Protein AF-A0A975Q1Z0-F1 (afdb_monomer_lite)

Radius of gyration: 15.88 Å; chains: 1; bounding box: 40×21×40 Å

Secondary structure (DSSP, 8-state):
--HHHHHHHHHHHHHHHHHHHHHHHHHHHHHHSTT-EEEEETTEEEEE-TTHHHHHHH-HHHHHHTT---

Sequence (70 aa):
MSWRMLEARGRALCVRAAARRRAAIARAVAQEAPGVAATVEGDDIVLEGRGLMRRWLGDLGLRDAAGGGR

pLDDT: mean 83.02, std 12.46, range [49.06, 97.5]

Structure (mmCIF, N/CA/C/O backbone):
data_AF-A0A975Q1Z0-F1
#
_entry.id   AF-A0A975Q1Z0-F1
#
loop_
_atom_site.group_PDB
_atom_site.id
_atom_site.type_symbol
_atom_site.label_atom_id
_atom_site.label_alt_id
_atom_site.label_comp_id
_atom_site.label_asym_id
_atom_site.label_entity_id
_atom_site.label_seq_id
_atom_site.pdbx_PDB_ins_code
_atom_site.Cartn_x
_atom_site.Cartn_y
_atom_site.Cartn_z
_atom_site.occupancy
_atom_site.B_iso_or_equiv
_atom_site.auth_seq_id
_atom_site.auth_comp_id
_atom_site.auth_asym_id
_atom_site.auth_atom_id
_atom_site.pdbx_PDB_model_num
ATOM 1 N N . MET A 1 1 ? 25.768 -0.249 -24.823 1.00 69.12 1 MET A N 1
ATOM 2 C CA . MET A 1 1 ? 24.418 -0.326 -24.214 1.00 69.12 1 MET A CA 1
ATOM 3 C C . MET A 1 1 ? 23.528 0.662 -24.953 1.00 69.12 1 MET A C 1
ATOM 5 O O . MET A 1 1 ? 23.936 1.807 -25.074 1.00 69.12 1 MET A O 1
ATOM 9 N N . SER A 1 2 ? 22.403 0.230 -25.532 1.00 93.50 2 SER A N 1
ATOM 10 C CA . SER A 1 2 ? 21.560 1.115 -26.353 1.00 93.50 2 SER A CA 1
ATOM 11 C C . SER A 1 2 ? 20.701 2.044 -25.488 1.00 93.50 2 SER A C 1
ATOM 13 O O . SER A 1 2 ? 20.342 1.694 -24.363 1.00 93.50 2 SER A O 1
ATOM 15 N N . TRP A 1 3 ? 20.341 3.210 -26.030 1.00 89.56 3 TRP A N 1
ATOM 16 C CA . TRP A 1 3 ? 19.463 4.194 -25.383 1.00 89.56 3 TRP A CA 1
ATOM 17 C C . TRP A 1 3 ? 18.147 3.578 -24.880 1.00 89.56 3 TRP A C 1
ATOM 19 O O . TRP A 1 3 ? 17.793 3.715 -23.712 1.00 89.56 3 TRP A O 1
ATOM 29 N N . ARG A 1 4 ? 17.492 2.765 -25.716 1.00 95.12 4 ARG A N 1
ATOM 30 C CA . ARG A 1 4 ? 16.264 2.041 -25.346 1.00 95.12 4 ARG A CA 1
ATOM 31 C C . ARG A 1 4 ? 16.435 1.128 -24.132 1.00 95.12 4 ARG A C 1
ATOM 33 O O . ARG A 1 4 ? 15.504 0.949 -23.352 1.00 95.12 4 ARG A O 1
ATOM 40 N N . MET A 1 5 ? 17.620 0.546 -23.949 1.00 94.75 5 MET A N 1
ATOM 41 C CA . MET A 1 5 ? 17.888 -0.323 -22.804 1.00 94.75 5 MET A CA 1
ATOM 42 C C . MET A 1 5 ? 18.076 0.468 -21.505 1.00 94.75 5 MET A C 1
ATOM 44 O O . MET A 1 5 ? 17.703 -0.019 -20.437 1.00 94.75 5 MET A O 1
ATOM 48 N N . LEU A 1 6 ? 18.614 1.688 -21.591 1.00 95.31 6 LEU A N 1
ATOM 49 C CA . LEU A 1 6 ? 18.681 2.622 -20.467 1.00 95.31 6 LEU A CA 1
ATOM 50 C C . LEU A 1 6 ? 17.285 3.097 -20.055 1.00 95.31 6 LEU A C 1
ATOM 52 O O . LEU A 1 6 ? 16.960 3.023 -18.872 1.00 95.31 6 LEU A O 1
ATOM 56 N N . GLU A 1 7 ? 16.442 3.491 -21.011 1.00 97.25 7 GLU A N 1
ATOM 57 C CA . GLU A 1 7 ? 15.048 3.881 -20.745 1.00 97.25 7 GLU A CA 1
ATOM 58 C C . GLU 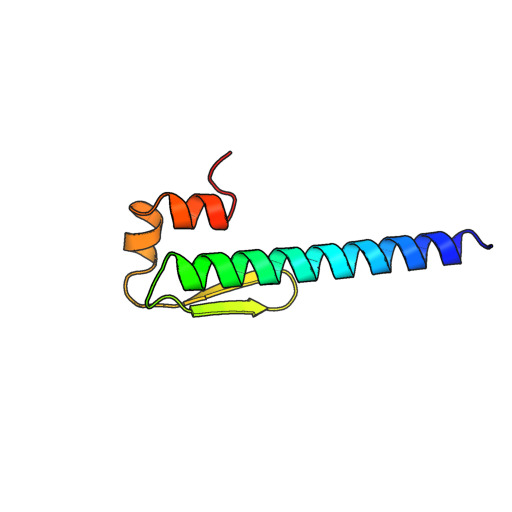A 1 7 ? 14.257 2.746 -20.086 1.00 97.25 7 GLU A C 1
ATOM 60 O O . GLU A 1 7 ? 13.615 2.946 -19.053 1.00 97.25 7 GLU A O 1
ATOM 65 N N . ALA A 1 8 ? 14.350 1.526 -20.627 1.00 96.81 8 ALA A N 1
ATOM 66 C CA . ALA A 1 8 ? 13.680 0.358 -20.061 1.00 96.81 8 ALA A CA 1
ATOM 67 C C . ALA A 1 8 ? 14.147 0.065 -18.624 1.00 96.81 8 ALA A C 1
ATOM 69 O O . ALA A 1 8 ? 13.328 -0.223 -17.747 1.00 96.81 8 ALA A O 1
ATOM 70 N N . ARG A 1 9 ? 15.456 0.186 -18.356 1.00 96.31 9 ARG A N 1
ATOM 71 C CA . ARG A 1 9 ? 16.012 0.049 -17.002 1.00 96.31 9 ARG A CA 1
ATOM 72 C C . ARG A 1 9 ? 15.511 1.138 -16.061 1.00 96.31 9 ARG A C 1
ATOM 74 O O . ARG A 1 9 ? 15.094 0.809 -14.953 1.00 96.31 9 ARG A O 1
ATOM 81 N N . GLY A 1 10 ? 15.528 2.396 -16.495 1.00 97.50 10 GLY A N 1
ATOM 82 C CA . GLY A 1 10 ? 15.023 3.526 -15.716 1.00 97.50 10 GLY A CA 1
ATOM 83 C C . GLY A 1 10 ? 13.557 3.330 -15.341 1.00 97.50 10 GLY A C 1
ATOM 84 O O . GLY A 1 10 ? 13.205 3.376 -14.164 1.00 97.50 10 GLY A O 1
ATOM 85 N N . ARG A 1 11 ? 12.714 2.974 -16.317 1.00 97.12 11 ARG A N 1
ATOM 86 C CA . ARG A 1 11 ? 11.296 2.676 -16.080 1.00 97.12 11 ARG A CA 1
ATOM 87 C C . ARG A 1 11 ? 11.111 1.537 -15.078 1.00 97.12 11 ARG A C 1
ATOM 89 O O . ARG A 1 11 ? 10.318 1.667 -14.150 1.00 97.12 11 ARG A O 1
ATOM 96 N N . ALA A 1 12 ? 11.860 0.443 -15.220 1.00 97.19 12 ALA A N 1
ATOM 97 C CA . ALA A 1 12 ? 11.778 -0.687 -14.297 1.00 97.19 12 ALA A CA 1
ATOM 98 C C . ALA A 1 12 ? 12.199 -0.317 -12.863 1.00 97.19 12 ALA A C 1
ATOM 100 O O . ALA A 1 12 ? 11.610 -0.823 -11.906 1.00 97.19 12 ALA A O 1
ATOM 101 N N . LEU A 1 13 ? 13.196 0.558 -12.700 1.00 97.44 13 LEU A N 1
ATOM 102 C CA . LEU A 1 13 ? 13.604 1.073 -11.391 1.00 97.44 13 LEU A CA 1
ATOM 103 C C . LEU A 1 13 ? 12.502 1.931 -10.765 1.00 97.44 13 LEU A C 1
ATOM 105 O O . LEU A 1 13 ? 12.137 1.688 -9.615 1.00 97.44 13 LEU A O 1
ATOM 109 N N . CYS A 1 14 ? 11.929 2.865 -11.527 1.00 95.94 14 CYS A N 1
ATOM 110 C CA . CYS A 1 14 ? 10.848 3.730 -11.055 1.00 95.94 14 CYS A CA 1
ATOM 111 C C . CYS A 1 14 ? 9.610 2.927 -10.640 1.00 95.94 14 CYS A C 1
ATOM 113 O O . CYS A 1 14 ? 9.088 3.142 -9.550 1.00 95.94 14 CYS A O 1
ATOM 115 N N . VAL A 1 15 ? 9.189 1.945 -11.445 1.00 96.19 15 VAL A N 1
ATOM 116 C CA . VAL A 1 15 ? 8.044 1.073 -11.121 1.00 96.19 15 VAL A CA 1
ATOM 117 C C . VAL A 1 15 ? 8.280 0.314 -9.813 1.00 96.19 15 VAL A C 1
ATOM 119 O O . VAL A 1 15 ? 7.405 0.275 -8.948 1.00 96.19 15 VAL A O 1
ATOM 122 N N . ARG A 1 16 ? 9.480 -0.247 -9.611 1.00 95.31 16 ARG A N 1
ATOM 123 C CA . ARG A 1 16 ? 9.812 -0.940 -8.354 1.00 95.31 16 ARG A CA 1
ATOM 124 C C . ARG A 1 16 ? 9.845 0.009 -7.162 1.00 95.31 16 ARG A C 1
ATOM 126 O O . ARG A 1 16 ? 9.391 -0.365 -6.083 1.00 95.31 16 ARG A O 1
ATOM 133 N N . ALA A 1 17 ? 10.404 1.205 -7.332 1.00 94.88 17 ALA A N 1
ATOM 134 C CA . ALA A 1 17 ? 10.456 2.209 -6.276 1.00 94.88 17 ALA A CA 1
ATOM 135 C C . ALA A 1 17 ? 9.045 2.659 -5.867 1.00 94.88 17 ALA A C 1
ATOM 137 O O . ALA A 1 17 ? 8.738 2.676 -4.675 1.00 94.88 17 ALA A O 1
ATOM 138 N N . ALA A 1 18 ? 8.172 2.927 -6.841 1.00 92.69 18 ALA A N 1
ATOM 139 C CA . ALA A 1 18 ? 6.779 3.297 -6.610 1.00 92.69 18 ALA A CA 1
ATOM 140 C C . ALA A 1 18 ? 6.013 2.187 -5.873 1.00 92.69 18 ALA A C 1
ATOM 142 O O . ALA A 1 18 ? 5.412 2.443 -4.830 1.00 92.69 18 ALA A O 1
ATOM 143 N N . ALA A 1 19 ? 6.125 0.936 -6.335 1.00 93.62 19 ALA A N 1
ATOM 144 C CA . ALA A 1 19 ? 5.498 -0.212 -5.680 1.00 93.62 19 ALA A CA 1
ATOM 145 C C . ALA A 1 19 ? 5.968 -0.384 -4.223 1.00 93.62 19 ALA A C 1
ATOM 147 O O . ALA A 1 19 ? 5.154 -0.569 -3.319 1.00 93.62 19 ALA A O 1
ATOM 148 N N . ARG A 1 20 ? 7.279 -0.255 -3.968 1.00 92.56 20 ARG A N 1
ATOM 149 C CA . ARG A 1 20 ? 7.837 -0.304 -2.604 1.00 92.56 20 ARG A CA 1
ATOM 150 C C . ARG A 1 20 ? 7.303 0.819 -1.726 1.00 92.56 20 ARG A C 1
ATOM 152 O O . ARG A 1 20 ? 6.984 0.576 -0.565 1.00 92.56 20 ARG A O 1
ATOM 159 N N . ARG A 1 21 ? 7.205 2.039 -2.262 1.00 91.06 21 ARG A N 1
ATOM 160 C CA . ARG A 1 21 ? 6.699 3.186 -1.505 1.00 91.06 21 ARG A CA 1
ATOM 161 C C . ARG A 1 21 ? 5.233 2.993 -1.127 1.00 91.06 21 ARG A C 1
ATOM 163 O O . ARG A 1 21 ? 4.903 3.215 0.033 1.00 91.06 21 ARG A O 1
ATOM 170 N N . ARG A 1 22 ? 4.392 2.519 -2.052 1.00 91.94 22 ARG A N 1
ATOM 171 C CA . ARG A 1 22 ? 2.980 2.213 -1.770 1.00 91.94 22 ARG A CA 1
ATOM 172 C C . ARG A 1 22 ? 2.823 1.141 -0.701 1.00 91.94 22 ARG A C 1
ATOM 174 O O . ARG A 1 22 ? 2.090 1.349 0.259 1.00 91.94 22 ARG A O 1
ATOM 181 N N . ALA A 1 23 ? 3.588 0.055 -0.800 1.00 90.44 23 ALA A N 1
ATOM 182 C CA . ALA A 1 23 ? 3.595 -0.989 0.222 1.00 90.44 23 ALA A CA 1
ATOM 183 C C . ALA A 1 23 ? 4.020 -0.454 1.603 1.00 90.44 23 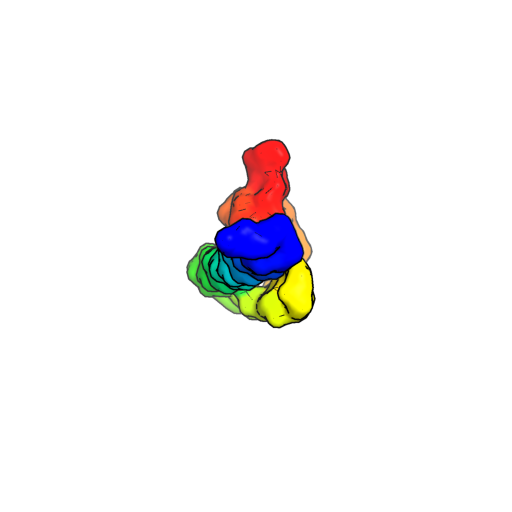ALA A C 1
ATOM 185 O O . ALA A 1 23 ? 3.430 -0.820 2.618 1.00 90.44 23 ALA A O 1
ATOM 186 N N . ALA A 1 24 ? 5.015 0.438 1.653 1.00 88.38 24 ALA A N 1
ATOM 187 C CA . ALA A 1 24 ? 5.449 1.063 2.901 1.00 88.38 24 ALA A CA 1
ATOM 188 C C . ALA A 1 24 ? 4.364 1.964 3.512 1.00 88.38 24 ALA A C 1
ATOM 190 O O . ALA A 1 24 ? 4.162 1.920 4.722 1.00 88.38 24 ALA A O 1
ATOM 191 N N . ILE A 1 25 ? 3.650 2.742 2.691 1.00 85.94 25 ILE A N 1
ATOM 192 C CA . ILE A 1 25 ? 2.536 3.581 3.155 1.00 85.94 25 ILE A CA 1
ATOM 193 C C . ILE A 1 25 ? 1.391 2.708 3.678 1.00 85.94 25 ILE A C 1
ATOM 195 O O . ILE A 1 25 ? 0.941 2.921 4.798 1.00 85.94 25 ILE A O 1
ATOM 199 N N . ALA A 1 26 ? 0.970 1.685 2.927 1.00 87.94 26 ALA A N 1
ATOM 200 C CA . ALA A 1 26 ? -0.090 0.773 3.363 1.00 87.94 26 ALA A CA 1
ATOM 201 C C . ALA A 1 26 ? 0.257 0.092 4.700 1.00 87.94 26 ALA A C 1
ATOM 203 O O . ALA A 1 26 ? -0.573 0.012 5.605 1.00 87.94 26 ALA A O 1
ATOM 204 N N . ARG A 1 27 ? 1.519 -0.328 4.869 1.00 87.12 27 ARG A N 1
ATOM 205 C CA . ARG A 1 27 ? 2.006 -0.892 6.134 1.00 87.12 27 ARG A CA 1
ATOM 206 C C . ARG A 1 27 ? 1.981 0.120 7.279 1.00 87.12 27 ARG A C 1
ATOM 208 O O . ARG A 1 27 ? 1.593 -0.255 8.379 1.00 87.12 27 ARG A O 1
ATOM 215 N N . ALA A 1 28 ? 2.398 1.362 7.035 1.00 84.62 28 ALA A N 1
ATOM 216 C CA . ALA A 1 28 ? 2.361 2.415 8.048 1.00 84.62 28 ALA A CA 1
ATOM 217 C C . ALA A 1 28 ? 0.920 2.678 8.509 1.00 84.62 28 ALA A C 1
ATOM 219 O O . ALA A 1 28 ? 0.656 2.687 9.705 1.00 84.62 28 ALA A O 1
ATOM 220 N N . VAL A 1 29 ? -0.034 2.765 7.576 1.00 82.25 29 VAL A N 1
ATOM 221 C CA . VAL A 1 29 ? -1.456 2.931 7.918 1.00 82.25 29 VAL A CA 1
ATOM 222 C C . VAL A 1 29 ? -1.969 1.771 8.773 1.00 82.25 29 VAL A C 1
ATOM 224 O O . VAL A 1 29 ? -2.629 2.006 9.781 1.00 82.25 29 VAL A O 1
ATOM 227 N N . ALA A 1 30 ? -1.624 0.528 8.431 1.00 82.38 30 ALA A N 1
ATOM 228 C CA . ALA A 1 30 ? -2.030 -0.634 9.221 1.00 82.38 30 ALA A CA 1
ATOM 229 C C . ALA A 1 30 ? -1.453 -0.637 10.655 1.00 82.38 30 ALA A C 1
ATOM 231 O O . ALA A 1 30 ? -2.056 -1.226 11.550 1.00 82.38 30 ALA A O 1
ATOM 232 N N . GLN A 1 31 ? -0.294 -0.004 10.877 1.00 82.31 31 GLN A N 1
ATOM 233 C CA . GLN A 1 31 ? 0.339 0.110 12.197 1.00 82.31 31 GLN A CA 1
ATOM 234 C C . GLN A 1 31 ? -0.271 1.237 13.036 1.00 82.31 31 GLN A C 1
ATOM 236 O O . GLN A 1 31 ? -0.588 1.020 14.202 1.00 82.31 31 GLN A O 1
ATOM 241 N N . GLU A 1 32 ? -0.460 2.413 12.438 1.00 79.56 32 GLU A N 1
ATOM 242 C CA . GLU A 1 32 ? -0.947 3.612 13.132 1.00 79.56 32 GLU A CA 1
ATOM 243 C C . GLU A 1 32 ? -2.470 3.585 13.352 1.00 79.56 32 GLU A C 1
ATOM 245 O O . GLU A 1 32 ? -2.980 4.127 14.332 1.00 79.56 32 GLU A O 1
ATOM 250 N N . ALA A 1 33 ? -3.226 2.905 12.480 1.00 77.44 33 ALA A N 1
ATOM 251 C CA . ALA A 1 33 ? -4.686 2.896 12.521 1.00 77.44 33 ALA A CA 1
ATOM 252 C C . ALA A 1 33 ? -5.286 1.485 12.675 1.00 77.44 33 ALA A C 1
ATOM 254 O O . ALA A 1 33 ? -5.863 0.939 11.728 1.00 77.44 33 ALA A O 1
ATOM 255 N N . PRO A 1 34 ? -5.274 0.907 13.894 1.00 80.00 34 PRO A N 1
ATOM 256 C CA . PRO A 1 34 ? -5.958 -0.351 14.173 1.00 80.00 34 PRO A CA 1
ATOM 257 C C . PRO A 1 34 ? -7.441 -0.288 13.782 1.00 80.00 34 PRO A C 1
ATOM 259 O O . PRO A 1 34 ? -8.183 0.589 14.245 1.00 80.00 34 PRO A O 1
ATOM 262 N N . GLY A 1 35 ? -7.871 -1.227 12.936 1.00 84.25 35 GLY A N 1
ATOM 263 C CA . GLY A 1 35 ? -9.231 -1.290 12.387 1.00 84.25 35 GLY A CA 1
ATOM 264 C C . GLY A 1 35 ? -9.421 -0.593 11.033 1.00 84.25 35 GLY A C 1
ATOM 265 O O . GLY A 1 35 ? -10.551 -0.561 10.544 1.00 84.25 35 GLY A O 1
ATOM 266 N N . VAL A 1 36 ? -8.349 -0.058 10.440 1.00 85.38 36 VAL A N 1
ATOM 267 C CA . VAL A 1 36 ? -8.303 0.400 9.046 1.00 85.38 36 VAL A CA 1
ATOM 268 C C . VAL A 1 36 ? -7.483 -0.598 8.227 1.00 85.38 36 VAL A C 1
ATOM 270 O O . VAL A 1 36 ? -6.326 -0.869 8.541 1.00 85.38 36 VAL A O 1
ATOM 273 N N . ALA A 1 37 ? -8.088 -1.160 7.187 1.00 87.69 37 ALA A N 1
ATOM 274 C CA . ALA A 1 37 ? -7.391 -1.925 6.167 1.00 87.69 37 ALA A CA 1
ATOM 275 C C . ALA A 1 37 ? -6.786 -0.965 5.137 1.00 87.69 37 ALA A C 1
ATOM 277 O O . ALA A 1 37 ? -7.406 0.033 4.773 1.00 87.69 37 ALA A O 1
ATOM 278 N N . ALA A 1 38 ? -5.577 -1.275 4.674 1.00 89.81 38 ALA A N 1
ATOM 279 C CA . ALA A 1 38 ? -4.898 -0.540 3.617 1.00 89.81 38 ALA A CA 1
ATOM 280 C C . ALA A 1 38 ? -4.427 -1.523 2.544 1.00 89.81 38 ALA A C 1
ATOM 282 O O . ALA A 1 38 ? -3.609 -2.405 2.821 1.00 89.81 38 ALA A O 1
ATOM 283 N N . THR A 1 39 ? -4.933 -1.372 1.326 1.00 91.25 39 THR A N 1
ATOM 284 C CA . THR A 1 39 ? -4.601 -2.214 0.173 1.00 91.25 39 THR A CA 1
ATOM 285 C C . THR A 1 39 ? -3.992 -1.365 -0.937 1.00 91.25 39 THR A C 1
ATOM 287 O O . THR A 1 39 ? -4.231 -0.164 -1.036 1.00 91.25 39 THR A O 1
ATOM 290 N N . VAL A 1 40 ? -3.136 -1.978 -1.756 1.00 91.75 40 VAL A N 1
ATOM 291 C CA . VAL A 1 40 ? -2.580 -1.332 -2.952 1.00 91.75 40 VAL A CA 1
ATOM 292 C C . VAL A 1 40 ? -3.354 -1.837 -4.159 1.00 91.75 40 VAL A C 1
ATOM 294 O O . VAL A 1 40 ? -3.323 -3.034 -4.443 1.00 91.75 40 VAL A O 1
ATOM 297 N N . GLU A 1 41 ? -3.994 -0.925 -4.881 1.00 92.75 41 GLU A N 1
ATOM 298 C CA . GLU A 1 41 ? -4.756 -1.220 -6.094 1.00 92.75 41 GLU A CA 1
ATOM 299 C C . GLU A 1 41 ? -4.143 -0.447 -7.260 1.00 92.75 41 GLU A C 1
ATOM 301 O O . GLU A 1 41 ? -4.305 0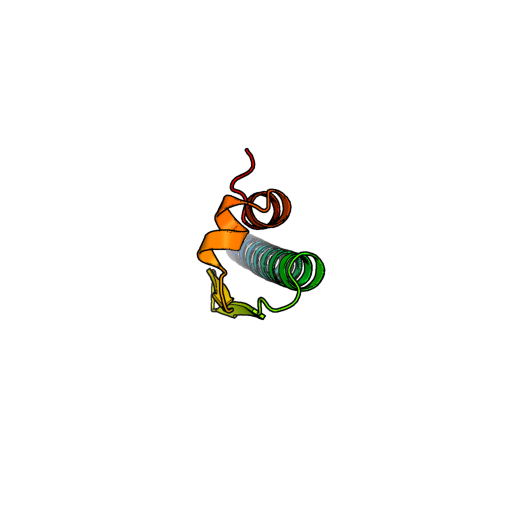.761 -7.399 1.00 92.75 41 GLU A O 1
ATOM 306 N N . GLY A 1 42 ? -3.349 -1.141 -8.081 1.00 90.44 42 GLY A N 1
ATOM 307 C CA . GLY A 1 42 ? -2.590 -0.507 -9.159 1.00 90.44 42 GLY A CA 1
ATOM 308 C C . GLY A 1 42 ? -1.589 0.533 -8.639 1.00 90.44 42 GLY A C 1
ATOM 309 O O . GLY A 1 42 ? -0.561 0.183 -8.040 1.00 90.44 42 GLY A O 1
ATOM 310 N N . ASP A 1 43 ? -1.874 1.805 -8.914 1.00 89.19 43 ASP A N 1
ATOM 311 C CA . ASP A 1 43 ? -1.077 2.949 -8.466 1.00 89.19 43 ASP A CA 1
ATOM 312 C C . ASP A 1 43 ? -1.662 3.669 -7.242 1.00 89.19 43 ASP A C 1
ATOM 314 O O . ASP A 1 43 ? -0.991 4.544 -6.689 1.00 89.19 43 ASP A O 1
ATOM 318 N N . ASP A 1 44 ? -2.826 3.233 -6.762 1.00 88.06 44 ASP A N 1
ATOM 319 C CA . ASP A 1 44 ? -3.531 3.823 -5.633 1.00 88.06 44 ASP A CA 1
ATOM 320 C C . ASP A 1 44 ? -3.350 3.010 -4.346 1.00 88.06 44 ASP A C 1
ATOM 322 O O . ASP A 1 44 ? -2.962 1.834 -4.345 1.00 88.06 44 ASP A O 1
ATOM 326 N N . ILE A 1 45 ? -3.622 3.670 -3.220 1.00 88.81 45 ILE A N 1
ATOM 327 C CA . ILE A 1 45 ? -3.717 3.041 -1.903 1.00 88.81 45 ILE A CA 1
ATOM 328 C C . ILE A 1 45 ? -5.147 3.242 -1.422 1.00 88.81 45 ILE A C 1
ATOM 330 O O . ILE A 1 45 ? -5.570 4.372 -1.179 1.00 88.81 45 ILE A O 1
ATOM 334 N N . VAL A 1 46 ? -5.878 2.143 -1.286 1.00 90.38 46 VAL A N 1
ATOM 335 C CA . VAL A 1 46 ? -7.270 2.140 -0.846 1.00 90.38 46 VAL A CA 1
ATOM 336 C C . VAL A 1 46 ? -7.303 1.878 0.653 1.00 90.38 46 VAL A C 1
ATOM 338 O O . VAL A 1 46 ? -6.664 0.950 1.152 1.00 90.38 46 VAL A O 1
ATOM 341 N N . LEU A 1 47 ? -8.014 2.740 1.380 1.00 88.94 47 LEU A N 1
ATOM 342 C CA . LEU A 1 47 ? -8.196 2.637 2.823 1.00 88.94 47 LEU A CA 1
ATOM 343 C C . LEU A 1 47 ? -9.653 2.308 3.135 1.00 88.94 47 LEU A C 1
ATOM 345 O O . LEU A 1 47 ? -10.557 3.016 2.696 1.00 88.94 47 LEU A O 1
ATOM 349 N N . GLU A 1 48 ? -9.880 1.287 3.954 1.00 88.88 48 GLU A N 1
ATOM 350 C CA . GLU A 1 48 ? -11.218 0.835 4.334 1.00 88.88 48 GLU A CA 1
ATOM 351 C C . GLU A 1 48 ? -11.326 0.653 5.847 1.00 88.88 48 GLU A C 1
ATOM 353 O O . GLU A 1 48 ? -10.403 0.181 6.503 1.00 88.88 48 GLU A O 1
ATOM 358 N N . GLY A 1 49 ? -12.466 1.005 6.439 1.00 87.31 49 GLY A N 1
ATOM 359 C CA . GLY A 1 49 ? -12.689 0.789 7.867 1.00 87.31 49 GLY A CA 1
ATOM 360 C C . GLY A 1 49 ? -13.787 1.666 8.454 1.00 87.31 49 GLY A C 1
ATOM 361 O O . GLY A 1 49 ? -14.141 2.724 7.928 1.00 87.31 49 GLY A O 1
ATOM 362 N N . ARG A 1 50 ? -14.343 1.239 9.593 1.00 83.19 50 ARG A N 1
ATOM 363 C CA . ARG A 1 50 ? -15.401 1.997 10.276 1.00 83.19 50 ARG A CA 1
ATOM 364 C C . ARG A 1 50 ? -14.838 3.273 1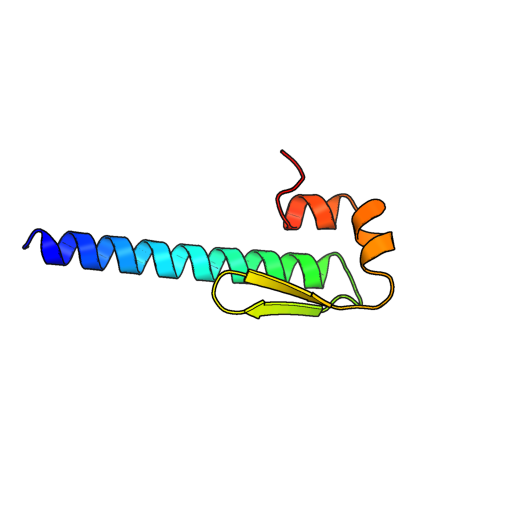0.901 1.00 83.19 50 ARG A C 1
ATOM 366 O O . ARG A 1 50 ? -13.868 3.236 11.653 1.00 83.19 50 ARG A O 1
ATOM 373 N N . GLY A 1 51 ? -15.494 4.403 10.634 1.00 77.06 51 GLY A N 1
ATOM 374 C CA . GLY A 1 51 ? -15.101 5.702 11.187 1.00 77.06 51 GLY A CA 1
ATOM 375 C C . GLY A 1 51 ? -13.835 6.298 10.563 1.00 77.06 51 GLY A C 1
ATOM 376 O O . GLY A 1 51 ? -13.258 7.208 11.159 1.00 77.06 51 GLY A O 1
ATOM 377 N N . LEU A 1 52 ? -13.420 5.822 9.380 1.00 79.44 52 LEU A N 1
ATOM 378 C CA . LEU A 1 52 ? -12.237 6.302 8.657 1.00 79.44 52 LEU A CA 1
ATOM 379 C C . LEU A 1 52 ? -12.248 7.824 8.469 1.00 79.44 52 LEU A C 1
ATOM 381 O O . LEU A 1 52 ? -11.257 8.479 8.751 1.00 79.44 52 LEU A O 1
ATOM 385 N N . MET A 1 53 ? -13.395 8.396 8.097 1.00 72.75 53 MET A N 1
ATOM 386 C CA . MET A 1 53 ? -13.564 9.841 7.889 1.00 72.75 53 MET A CA 1
ATOM 387 C C . MET A 1 53 ? -13.291 10.644 9.177 1.00 72.75 53 MET A C 1
ATOM 389 O O . MET A 1 53 ? -12.577 11.643 9.161 1.00 72.75 53 MET A O 1
ATOM 393 N N . ARG A 1 54 ? -13.771 10.154 10.330 1.00 72.75 54 ARG A N 1
ATOM 394 C CA . ARG A 1 54 ? -13.516 10.773 11.643 1.00 72.75 54 ARG A CA 1
ATOM 395 C C . ARG A 1 54 ? -12.048 10.650 12.057 1.00 72.75 54 ARG A C 1
ATOM 397 O O . ARG A 1 54 ? -11.494 11.599 12.599 1.00 72.75 54 ARG A O 1
ATOM 404 N N . ARG A 1 55 ? -11.423 9.496 11.800 1.00 72.19 55 ARG A N 1
ATOM 405 C CA . ARG A 1 55 ? -9.996 9.262 12.074 1.00 72.19 55 ARG A CA 1
ATOM 406 C C . ARG A 1 55 ? -9.115 10.131 11.187 1.00 72.19 55 ARG A C 1
ATOM 408 O O . ARG A 1 55 ? -8.266 10.824 11.708 1.00 72.19 55 ARG A O 1
ATOM 415 N N . TRP A 1 56 ? -9.391 10.209 9.892 1.00 70.62 56 TRP A N 1
ATOM 416 C CA . TRP A 1 56 ? -8.684 11.084 8.955 1.00 70.62 56 TRP A CA 1
ATOM 417 C C . TRP A 1 56 ? -8.689 12.559 9.377 1.00 70.62 56 TRP A C 1
ATOM 419 O O . TRP A 1 56 ? -7.703 13.271 9.203 1.00 70.62 56 TRP A O 1
ATOM 429 N N . LEU A 1 57 ? -9.795 13.033 9.955 1.00 69.75 57 LEU A N 1
ATOM 430 C CA . LEU A 1 57 ? -9.891 14.405 10.450 1.00 69.75 57 LEU A CA 1
ATOM 431 C C . LEU A 1 57 ? -9.127 14.636 11.763 1.00 69.75 57 LEU A C 1
ATOM 433 O O . LEU A 1 57 ? -8.637 15.749 11.960 1.00 69.75 57 LEU A O 1
ATOM 437 N N . GLY A 1 58 ? -9.040 13.624 12.634 1.00 67.69 58 GLY A N 1
ATOM 438 C CA . GLY A 1 58 ? -8.468 13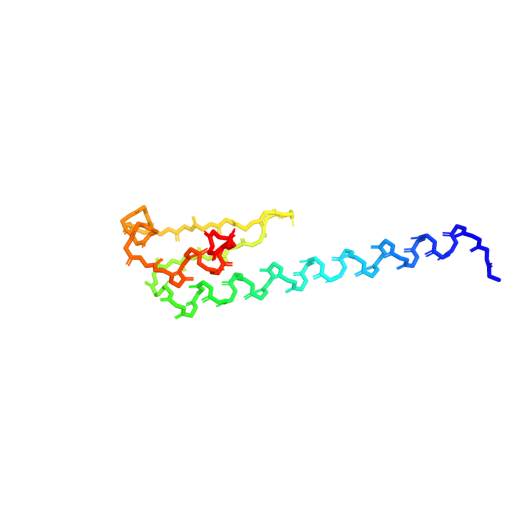.727 13.984 1.00 67.69 58 GLY A CA 1
ATOM 439 C C . GLY A 1 58 ? -7.074 13.116 14.174 1.00 67.69 58 GLY A C 1
ATOM 440 O O . GLY A 1 58 ? -6.473 13.328 15.222 1.00 67.69 58 GLY A O 1
ATOM 441 N N . ASP A 1 59 ? -6.565 12.371 13.195 1.00 67.25 59 ASP A N 1
ATOM 442 C CA . ASP A 1 59 ? -5.300 11.639 13.252 1.00 67.25 59 ASP A CA 1
ATOM 443 C C . ASP A 1 59 ? -4.303 12.239 12.251 1.00 67.25 59 ASP A C 1
ATOM 445 O O . ASP A 1 59 ? -4.410 12.062 11.032 1.00 67.25 59 ASP A O 1
ATOM 449 N N . LEU A 1 60 ? -3.341 12.995 12.785 1.00 61.91 60 LEU A N 1
ATOM 450 C CA . LEU A 1 60 ? -2.255 13.590 12.006 1.00 61.91 60 LEU A CA 1
ATOM 451 C C . LEU A 1 60 ? -1.354 12.518 11.379 1.00 61.91 60 LEU A C 1
ATOM 453 O O . LEU A 1 60 ? -0.899 12.708 10.255 1.00 61.91 60 LEU A O 1
ATOM 457 N N . GLY A 1 61 ? -1.174 11.368 12.037 1.00 66.31 61 GLY A N 1
ATOM 458 C CA . GLY A 1 61 ? -0.369 10.263 11.516 1.00 66.31 61 GLY A CA 1
ATOM 459 C C . GLY A 1 61 ? -0.960 9.676 10.235 1.00 66.31 61 GLY A C 1
ATOM 460 O O . GLY A 1 61 ? -0.229 9.390 9.287 1.00 66.31 61 GLY A O 1
ATOM 461 N N . LEU A 1 62 ? -2.292 9.588 10.148 1.00 65.31 62 LEU A N 1
ATOM 462 C CA . LEU A 1 62 ? -2.982 9.121 8.940 1.00 65.31 62 LEU A CA 1
ATOM 463 C C . LEU A 1 62 ? -2.827 10.105 7.762 1.00 65.31 62 LEU A C 1
ATOM 465 O O . LEU A 1 62 ? -2.641 9.679 6.620 1.00 65.31 62 LEU A O 1
ATOM 469 N N . ARG A 1 63 ? -2.861 11.417 8.035 1.00 67.19 63 ARG A N 1
ATOM 470 C CA . ARG A 1 63 ? -2.632 12.468 7.027 1.00 67.19 63 ARG A CA 1
ATOM 471 C C . ARG A 1 63 ? -1.187 12.497 6.547 1.00 67.19 63 ARG A C 1
ATOM 473 O O . ARG A 1 63 ? -0.957 12.569 5.340 1.00 67.19 63 ARG A O 1
ATOM 480 N N . ASP A 1 64 ? -0.228 12.400 7.459 1.00 66.50 64 ASP A N 1
ATOM 481 C CA . ASP A 1 64 ? 1.197 12.385 7.127 1.00 66.50 64 ASP A CA 1
ATOM 482 C C . ASP A 1 64 ? 1.567 11.131 6.326 1.00 66.50 64 ASP A C 1
ATOM 484 O O . 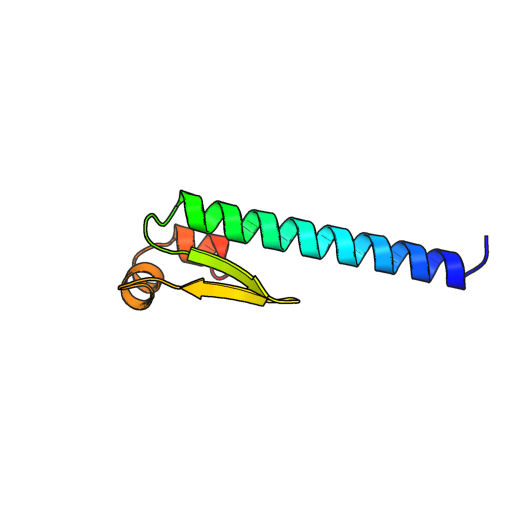ASP A 1 64 ? 2.272 11.221 5.317 1.00 66.50 64 ASP A O 1
ATOM 488 N N . ALA A 1 65 ? 1.024 9.968 6.704 1.00 66.12 65 ALA A N 1
ATOM 489 C CA . ALA A 1 65 ? 1.217 8.718 5.972 1.00 66.12 65 ALA A CA 1
ATOM 490 C C . ALA A 1 65 ? 0.677 8.794 4.533 1.00 66.12 65 ALA A C 1
ATOM 492 O O . ALA A 1 65 ? 1.309 8.273 3.611 1.00 66.12 65 ALA A O 1
ATOM 493 N N . ALA A 1 66 ? -0.451 9.478 4.330 1.00 64.19 66 ALA A N 1
ATOM 494 C CA . ALA A 1 66 ? -1.063 9.687 3.021 1.00 64.19 66 ALA A CA 1
ATOM 495 C C . ALA A 1 66 ? -0.510 10.901 2.245 1.00 64.19 66 ALA A C 1
ATOM 497 O O . ALA A 1 66 ? -0.918 11.139 1.110 1.00 64.19 66 ALA A O 1
ATOM 498 N N . GLY A 1 67 ? 0.440 11.651 2.815 1.00 62.09 67 GLY A N 1
ATOM 499 C CA . GLY A 1 67 ? 1.109 12.767 2.141 1.00 62.09 67 GLY A CA 1
ATOM 500 C C . GLY A 1 67 ? 0.405 14.124 2.240 1.00 62.09 67 GLY A C 1
ATOM 501 O O . GLY A 1 67 ? 0.787 15.034 1.515 1.00 62.09 67 GLY A O 1
ATOM 502 N N . GLY A 1 68 ? -0.576 14.289 3.132 1.00 55.03 68 GLY A N 1
ATOM 503 C CA . GLY A 1 68 ? -1.257 15.568 3.385 1.00 55.03 68 GLY A CA 1
ATOM 504 C C . GLY A 1 68 ? -0.523 16.523 4.339 1.00 55.03 68 GLY A C 1
ATOM 505 O O . GLY A 1 68 ? -1.030 17.607 4.607 1.00 55.03 68 GLY A O 1
ATOM 506 N N . GLY A 1 69 ? 0.632 16.118 4.875 1.00 50.31 69 GLY A N 1
ATOM 507 C CA . GLY A 1 69 ? 1.395 16.845 5.899 1.00 50.31 69 GLY A CA 1
ATOM 508 C C . GLY A 1 69 ? 2.428 17.864 5.408 1.00 50.31 69 GLY A C 1
ATOM 509 O O . GLY A 1 69 ? 3.225 18.339 6.214 1.00 50.31 69 GLY A O 1
ATOM 510 N N . ARG A 1 70 ? 2.487 18.179 4.108 1.00 49.06 70 ARG A N 1
ATOM 511 C CA . ARG A 1 70 ? 3.388 19.208 3.559 1.00 49.06 70 ARG A CA 1
ATOM 512 C C . ARG A 1 70 ? 2.738 19.983 2.430 1.00 49.06 70 ARG A C 1
ATOM 514 O O . ARG A 1 70 ? 2.145 19.317 1.556 1.00 49.06 70 ARG A O 1
#

Organism: NCBI:txid1592790

Foldseek 3Di:
DDPVVVVVVVVVVVVVVQVVLLVVLQVQCCVQPPQWHWDDDPNDIDIDGPCVVVCCVVPPSNCVSVPVND